Protein AF-A0AAV2NJ82-F1 (afdb_monomer_lite)

Structure (mmCIF, N/CA/C/O backbone):
data_AF-A0AAV2NJ82-F1
#
_entry.id   AF-A0AAV2NJ82-F1
#
loop_
_atom_site.group_PDB
_atom_site.id
_atom_site.type_symbol
_atom_site.label_atom_id
_atom_site.label_alt_id
_atom_site.label_comp_id
_atom_site.label_asym_id
_atom_site.label_entity_id
_atom_site.label_seq_id
_atom_site.pdbx_PDB_ins_code
_atom_site.Cartn_x
_atom_site.Cartn_y
_atom_site.Cartn_z
_atom_site.occupancy
_atom_site.B_iso_or_equiv
_atom_site.auth_seq_id
_atom_site.auth_comp_id
_atom_site.auth_asym_id
_atom_site.auth_atom_id
_atom_site.pdbx_PDB_model_num
ATOM 1 N N . MET A 1 1 ? 5.695 15.823 -25.816 1.00 61.22 1 MET A N 1
ATOM 2 C CA . MET A 1 1 ? 5.569 14.681 -24.886 1.00 61.22 1 MET A CA 1
ATOM 3 C C . MET A 1 1 ? 4.388 14.951 -23.963 1.00 61.22 1 MET A C 1
ATOM 5 O O . MET A 1 1 ? 4.531 15.694 -23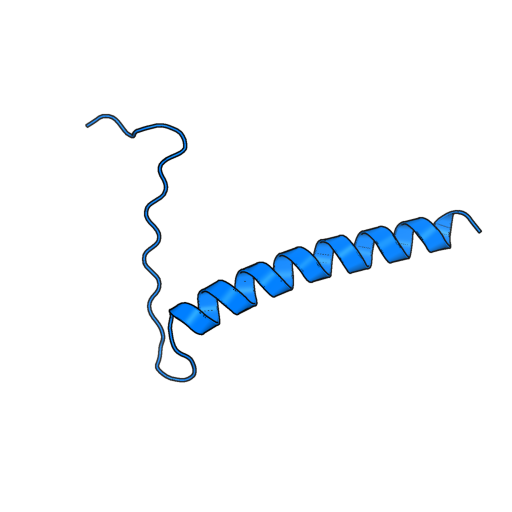.002 1.00 61.22 1 MET A O 1
ATOM 9 N N . THR A 1 2 ? 3.201 14.455 -24.300 1.00 87.19 2 THR A N 1
ATOM 10 C CA . THR A 1 2 ? 1.988 14.614 -23.484 1.00 87.19 2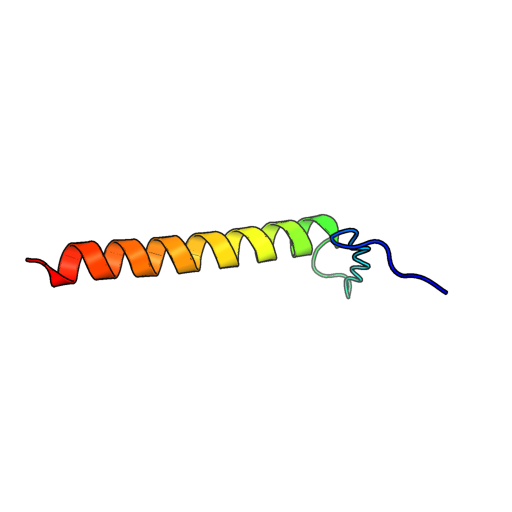 THR A CA 1
ATOM 11 C C . THR A 1 2 ? 1.899 13.467 -22.480 1.00 87.19 2 THR A C 1
ATOM 13 O O . THR A 1 2 ? 2.054 12.306 -22.848 1.00 87.19 2 THR A O 1
ATOM 16 N N . ARG A 1 3 ? 1.688 13.780 -21.197 1.00 92.62 3 ARG A N 1
ATOM 17 C CA . ARG A 1 3 ? 1.312 12.775 -20.193 1.00 92.62 3 ARG A CA 1
ATOM 18 C C . ARG A 1 3 ? -0.183 12.499 -20.325 1.00 92.62 3 ARG A C 1
ATOM 20 O O . ARG A 1 3 ? -0.950 13.441 -20.508 1.00 92.62 3 ARG A O 1
ATOM 27 N N . ILE A 1 4 ? -0.577 11.233 -20.230 1.00 94.75 4 ILE A N 1
ATOM 28 C CA . ILE A 1 4 ? -1.989 10.846 -20.173 1.00 94.75 4 ILE A CA 1
ATOM 29 C C . ILE A 1 4 ? -2.461 11.067 -18.725 1.00 94.75 4 ILE A C 1
ATOM 31 O O . ILE A 1 4 ? -1.823 10.530 -17.815 1.00 94.75 4 ILE A O 1
ATOM 35 N N . PRO A 1 5 ? -3.512 11.875 -18.486 1.00 95.50 5 PRO A N 1
ATOM 36 C CA . PRO A 1 5 ? -4.087 12.043 -17.154 1.00 95.50 5 PRO A CA 1
ATOM 37 C C . PRO A 1 5 ? -4.478 10.698 -16.535 1.00 95.50 5 PRO A C 1
ATOM 39 O O . PRO A 1 5 ? -4.892 9.786 -17.246 1.00 95.50 5 PRO A O 1
ATOM 42 N N . ASP A 1 6 ? -4.301 10.575 -15.220 1.00 95.75 6 ASP A N 1
ATOM 43 C CA . ASP A 1 6 ? -4.662 9.395 -14.417 1.00 95.75 6 ASP A CA 1
ATOM 44 C C . ASP A 1 6 ? -3.992 8.066 -14.823 1.00 95.75 6 ASP A C 1
ATOM 46 O O . ASP A 1 6 ? -4.334 7.001 -14.308 1.00 95.75 6 ASP A O 1
ATOM 50 N N . HIS A 1 7 ? -2.982 8.113 -15.696 1.00 96.56 7 HIS A N 1
ATOM 51 C CA . HIS A 1 7 ? -2.207 6.950 -16.112 1.00 96.56 7 HIS A CA 1
ATOM 52 C C . HIS A 1 7 ? -0.844 6.919 -15.412 1.00 96.56 7 HIS A C 1
ATOM 54 O O . HIS A 1 7 ? 0.136 7.526 -15.859 1.00 96.56 7 HIS A O 1
ATOM 60 N N . PHE A 1 8 ? -0.780 6.188 -14.301 1.00 95.75 8 PHE A N 1
ATOM 61 C CA . PHE A 1 8 ? 0.427 6.060 -13.487 1.00 95.75 8 PHE A CA 1
ATOM 62 C C . PHE A 1 8 ? 1.209 4.793 -13.838 1.00 95.75 8 PHE A C 1
ATOM 64 O O . PHE A 1 8 ? 0.645 3.705 -13.925 1.00 95.75 8 PHE A O 1
ATOM 71 N N . ILE A 1 9 ? 2.527 4.934 -13.988 1.00 96.69 9 ILE A N 1
ATOM 72 C CA . ILE A 1 9 ? 3.456 3.812 -14.147 1.00 96.69 9 ILE A CA 1
ATOM 73 C C . ILE A 1 9 ? 4.295 3.739 -12.875 1.00 96.69 9 ILE A C 1
ATOM 75 O O . ILE A 1 9 ? 5.128 4.611 -12.626 1.00 96.69 9 ILE A O 1
ATOM 79 N N . PHE A 1 10 ? 4.061 2.710 -12.062 1.00 96.94 10 PHE A N 1
ATOM 80 C CA . PHE A 1 10 ? 4.850 2.453 -10.861 1.00 96.94 10 PHE A CA 1
ATOM 81 C C . PHE A 1 10 ? 6.017 1.519 -11.186 1.00 96.94 10 PHE A C 1
ATOM 83 O O . PHE A 1 10 ? 5.813 0.460 -11.776 1.00 96.94 10 PHE A O 1
ATOM 90 N N . ASN A 1 11 ? 7.224 1.890 -10.755 1.00 97.75 11 ASN A N 1
ATOM 91 C CA . ASN A 1 11 ? 8.386 1.003 -10.728 1.00 97.75 11 ASN A CA 1
ATOM 92 C C . ASN A 1 11 ? 8.798 0.788 -9.269 1.00 97.75 11 ASN A C 1
ATOM 94 O O . ASN A 1 11 ? 9.037 1.759 -8.552 1.00 97.75 11 ASN A O 1
ATOM 98 N N . ILE A 1 12 ? 8.829 -0.466 -8.819 1.00 97.56 12 ILE A N 1
ATOM 99 C CA . ILE A 1 12 ? 9.101 -0.820 -7.421 1.00 97.56 12 ILE A CA 1
ATOM 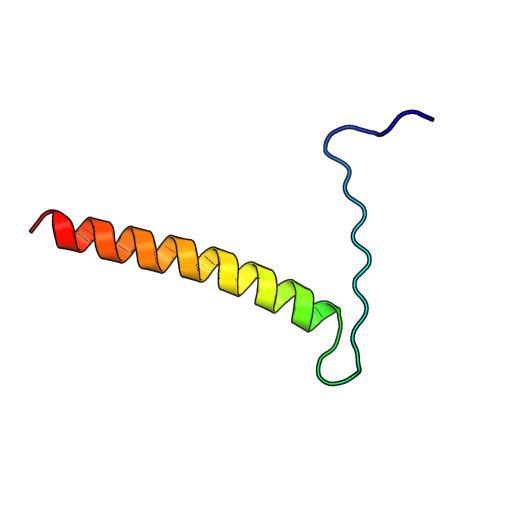100 C C . ILE A 1 12 ? 10.287 -1.774 -7.382 1.00 97.56 12 ILE A C 1
ATOM 102 O O . ILE A 1 12 ? 10.211 -2.900 -7.878 1.00 97.56 12 ILE A O 1
ATOM 106 N N . GLU A 1 13 ? 11.351 -1.345 -6.719 1.00 97.94 13 GLU A N 1
ATOM 107 C CA . GLU A 1 13 ? 12.586 -2.107 -6.569 1.00 97.94 13 GLU A CA 1
ATOM 108 C C . GLU A 1 13 ? 12.784 -2.490 -5.104 1.00 97.94 13 GLU A C 1
ATOM 110 O O . GLU A 1 13 ? 12.733 -1.649 -4.206 1.00 97.94 13 GLU A O 1
ATOM 115 N N . SER A 1 14 ? 12.974 -3.784 -4.860 1.00 98.06 14 SER A N 1
ATOM 116 C CA . SER A 1 14 ? 13.285 -4.310 -3.534 1.00 98.06 14 SER A CA 1
ATOM 117 C C . SER A 1 14 ? 14.790 -4.457 -3.339 1.00 98.06 14 SER A C 1
ATOM 119 O O . SER A 1 14 ? 15.513 -4.795 -4.272 1.00 98.06 14 SER A O 1
ATOM 121 N N . VAL A 1 15 ? 15.240 -4.303 -2.093 1.00 98.00 15 VAL A N 1
ATOM 122 C CA . VAL A 1 15 ? 16.622 -4.582 -1.662 1.00 98.00 15 VAL A CA 1
ATOM 123 C C . VAL A 1 15 ? 16.853 -6.042 -1.244 1.00 98.00 15 VAL A C 1
ATOM 125 O O . VAL A 1 15 ? 17.954 -6.393 -0.836 1.00 98.00 15 VAL A O 1
ATOM 128 N N . GLY A 1 16 ? 15.829 -6.900 -1.332 1.00 94.31 16 GLY A N 1
ATOM 129 C CA . GLY A 1 16 ? 15.962 -8.355 -1.169 1.00 94.31 16 GLY A CA 1
ATOM 130 C C . GLY A 1 16 ? 15.226 -8.978 0.022 1.00 94.31 16 GLY A C 1
ATOM 131 O O . GLY A 1 16 ? 15.054 -10.191 0.039 1.00 94.31 16 GLY A O 1
ATOM 132 N N . THR A 1 17 ? 14.730 -8.195 0.989 1.00 97.25 17 THR A N 1
ATOM 133 C CA . THR A 1 17 ? 14.004 -8.743 2.159 1.00 97.25 17 THR A CA 1
ATOM 134 C C . THR A 1 17 ? 12.607 -9.266 1.808 1.00 97.25 17 THR A C 1
ATOM 136 O O . THR A 1 17 ? 12.175 -10.293 2.321 1.00 97.25 17 THR A O 1
ATOM 139 N N . LEU A 1 18 ? 11.881 -8.553 0.944 1.00 97.75 18 LEU A N 1
ATOM 140 C CA . LEU A 1 18 ? 10.530 -8.894 0.479 1.00 97.75 18 LEU A CA 1
ATOM 141 C C . LEU A 1 18 ? 10.449 -8.695 -1.033 1.00 97.75 18 LEU A C 1
ATOM 143 O O . LEU A 1 18 ? 11.168 -7.865 -1.577 1.00 97.75 18 LEU A O 1
ATOM 147 N N . SER A 1 19 ? 9.564 -9.398 -1.736 1.00 98.31 19 SER A N 1
ATOM 148 C CA . SER A 1 19 ? 9.357 -9.127 -3.165 1.00 98.31 19 SER A CA 1
ATOM 149 C C . SER A 1 19 ? 8.684 -7.763 -3.381 1.00 98.31 19 SER A C 1
ATOM 151 O O . SER A 1 19 ? 7.898 -7.307 -2.548 1.00 98.31 19 SER A O 1
ATOM 153 N N . SER A 1 20 ? 8.938 -7.115 -4.524 1.00 98.31 20 SER A N 1
ATOM 154 C CA . SER A 1 20 ? 8.307 -5.830 -4.880 1.00 98.31 20 SER A CA 1
ATOM 155 C C . SER A 1 20 ? 6.772 -5.885 -4.848 1.00 98.31 20 SER A C 1
ATOM 157 O O . SER A 1 20 ? 6.122 -4.929 -4.425 1.00 98.31 20 SER A O 1
ATOM 159 N N . ALA A 1 21 ? 6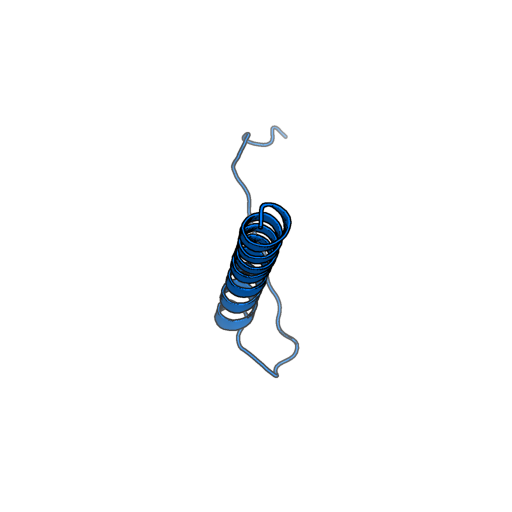.182 -7.025 -5.227 1.00 97.94 21 ALA A N 1
ATOM 160 C CA . ALA A 1 21 ? 4.736 -7.245 -5.166 1.00 97.94 21 ALA A CA 1
ATOM 161 C C . ALA A 1 21 ? 4.202 -7.236 -3.722 1.00 97.94 21 ALA A C 1
ATOM 163 O O . ALA A 1 21 ? 3.150 -6.649 -3.447 1.00 97.94 21 ALA A O 1
ATOM 164 N N . VAL A 1 22 ? 4.942 -7.849 -2.791 1.00 98.38 22 VAL A N 1
ATOM 165 C CA . VAL A 1 22 ? 4.603 -7.823 -1.363 1.00 98.38 22 VAL A CA 1
ATOM 166 C C . VAL A 1 22 ? 4.745 -6.403 -0.820 1.00 98.38 22 VAL A C 1
ATOM 168 O O . VAL A 1 22 ? 3.813 -5.923 -0.184 1.00 98.38 22 VAL A O 1
ATOM 171 N N . LEU A 1 23 ? 5.833 -5.690 -1.138 1.00 98.44 23 LEU A N 1
ATOM 172 C CA . LEU A 1 23 ? 6.038 -4.302 -0.698 1.00 98.44 23 LEU A CA 1
ATOM 173 C C . LEU A 1 23 ? 4.872 -3.388 -1.093 1.00 98.44 23 LEU A C 1
ATOM 175 O O . LEU A 1 23 ? 4.334 -2.669 -0.251 1.00 98.44 23 LEU A O 1
ATOM 179 N N . PHE A 1 24 ? 4.444 -3.449 -2.355 1.00 98.06 24 PHE A N 1
ATOM 180 C CA . PHE A 1 24 ? 3.313 -2.651 -2.825 1.00 98.06 24 PHE A CA 1
ATOM 181 C C . PHE A 1 24 ? 2.010 -3.019 -2.106 1.00 98.06 24 PHE A C 1
ATOM 183 O O . PHE A 1 24 ? 1.260 -2.147 -1.666 1.00 98.06 24 PHE A O 1
ATOM 190 N N . THR A 1 25 ? 1.764 -4.318 -1.931 1.00 98.44 25 THR A N 1
ATOM 191 C CA . THR A 1 25 ? 0.574 -4.813 -1.234 1.00 98.44 25 THR A CA 1
ATOM 192 C C . THR A 1 25 ? 0.537 -4.344 0.224 1.00 98.44 25 THR A C 1
ATOM 194 O O . THR A 1 25 ? -0.504 -3.874 0.692 1.00 98.44 25 THR A O 1
ATOM 197 N N . GLU A 1 26 ? 1.660 -4.422 0.942 1.00 98.38 26 GLU A N 1
ATOM 198 C CA . GLU A 1 26 ? 1.758 -3.965 2.331 1.00 98.38 26 GLU A CA 1
ATOM 199 C C . GLU A 1 26 ? 1.603 -2.445 2.447 1.00 98.38 26 GLU A C 1
ATOM 201 O O . GLU A 1 26 ? 0.888 -1.972 3.330 1.00 98.38 26 GLU A O 1
ATOM 206 N N . ALA A 1 27 ? 2.158 -1.668 1.513 1.00 98.38 27 ALA A N 1
ATOM 207 C CA . ALA A 1 27 ? 1.964 -0.219 1.482 1.00 98.38 27 ALA A CA 1
ATOM 208 C C . ALA A 1 27 ? 0.473 0.162 1.381 1.00 98.38 27 ALA A C 1
ATOM 210 O O . ALA A 1 27 ? -0.016 1.012 2.133 1.00 98.38 27 ALA A O 1
ATOM 211 N N . VAL A 1 28 ? -0.285 -0.519 0.513 1.00 98.44 28 VAL A N 1
ATOM 212 C CA . VAL A 1 28 ? -1.737 -0.310 0.385 1.00 98.44 28 VAL A CA 1
ATOM 213 C C . VAL A 1 28 ? -2.479 -0.727 1.659 1.00 98.44 28 VAL A C 1
ATOM 215 O O . VAL A 1 28 ? -3.414 -0.041 2.08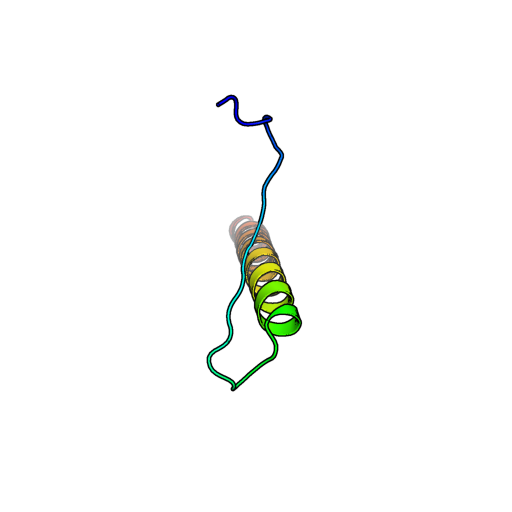3 1.00 98.44 28 VAL A O 1
ATOM 218 N N . LYS A 1 29 ? -2.080 -1.829 2.307 1.00 98.62 29 LYS A N 1
ATOM 219 C CA . LYS A 1 29 ? -2.669 -2.253 3.589 1.00 98.62 29 LYS A CA 1
ATOM 220 C C . LYS A 1 29 ? -2.429 -1.226 4.692 1.00 98.62 29 LYS A C 1
ATOM 222 O O . LYS A 1 29 ? -3.368 -0.918 5.423 1.00 98.62 29 LYS A O 1
ATOM 227 N N . VAL A 1 30 ? -1.224 -0.661 4.780 1.00 98.75 30 VAL A N 1
ATOM 228 C CA . VAL A 1 30 ? -0.891 0.398 5.744 1.00 98.75 30 VAL A CA 1
ATOM 229 C C . VAL A 1 30 ? -1.797 1.610 5.544 1.00 98.75 30 VAL A C 1
ATOM 231 O O . VAL A 1 30 ? -2.375 2.091 6.516 1.00 98.75 30 VAL A O 1
ATOM 234 N N . LEU A 1 31 ? -1.989 2.066 4.300 1.00 98.62 31 LEU A N 1
ATOM 235 C CA . LEU A 1 31 ? -2.906 3.173 4.008 1.00 98.62 31 LEU A CA 1
ATOM 236 C C . LEU A 1 31 ? -4.333 2.863 4.482 1.00 98.62 31 LEU A C 1
ATOM 238 O O . LEU A 1 31 ? -4.933 3.654 5.206 1.00 98.62 31 LEU A O 1
ATOM 242 N N . LYS A 1 32 ? -4.854 1.679 4.139 1.00 98.56 32 LYS A N 1
ATOM 243 C CA . LYS 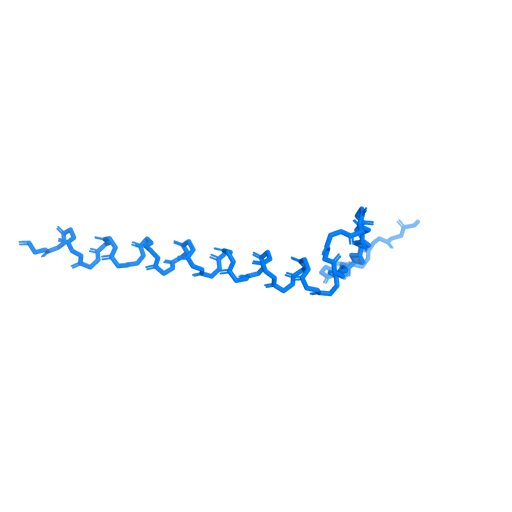A 1 32 ? -6.194 1.250 4.564 1.00 98.56 32 LYS A CA 1
ATOM 244 C C . LYS A 1 32 ? -6.326 1.176 6.088 1.00 98.56 32 LYS A C 1
ATOM 246 O O . LYS A 1 32 ? -7.364 1.553 6.627 1.00 98.56 32 LYS A O 1
ATOM 251 N N . ASN A 1 33 ? -5.297 0.686 6.781 1.00 98.62 33 ASN A N 1
ATOM 252 C CA . ASN A 1 33 ? -5.291 0.605 8.239 1.00 98.62 33 ASN A CA 1
ATOM 253 C C . ASN A 1 33 ? -5.321 1.991 8.878 1.00 98.62 33 ASN A C 1
ATOM 255 O O . ASN A 1 33 ? -6.113 2.191 9.787 1.00 98.62 33 ASN A O 1
ATOM 259 N N . LYS A 1 34 ? -4.552 2.960 8.365 1.00 98.44 34 LYS A N 1
ATOM 260 C CA . LYS A 1 34 ? -4.579 4.342 8.871 1.00 98.44 34 LYS A CA 1
ATOM 261 C C . LYS A 1 34 ? -5.977 4.955 8.797 1.00 98.44 34 LYS A C 1
ATOM 263 O O . LYS A 1 34 ? -6.438 5.531 9.776 1.00 98.44 34 LYS A O 1
ATOM 268 N N . CYS A 1 35 ? -6.678 4.779 7.674 1.00 98.31 35 CYS A N 1
ATOM 269 C CA . CYS A 1 35 ? -8.059 5.247 7.544 1.00 98.31 35 CYS A CA 1
ATOM 270 C C . CYS A 1 35 ? -8.991 4.568 8.558 1.00 98.31 35 CYS A C 1
ATOM 272 O O . CYS A 1 35 ? -9.805 5.240 9.180 1.00 98.31 35 CYS A O 1
ATOM 274 N N . ARG A 1 36 ? -8.856 3.249 8.755 1.00 98.00 36 ARG A N 1
ATOM 275 C CA . ARG A 1 36 ? -9.657 2.508 9.743 1.00 98.00 36 ARG A CA 1
ATOM 276 C C . ARG A 1 36 ? -9.400 2.967 11.173 1.00 98.00 36 ARG A C 1
ATOM 278 O O . ARG A 1 36 ? -10.358 3.139 11.913 1.00 98.00 36 ARG A O 1
ATOM 285 N N . THR A 1 37 ? -8.138 3.172 11.548 1.00 97.81 37 THR A N 1
ATOM 286 C CA . THR A 1 37 ? -7.766 3.679 12.874 1.00 97.81 37 THR A CA 1
ATOM 287 C C . THR A 1 37 ? -8.422 5.029 13.131 1.00 97.81 37 THR A C 1
ATOM 289 O O . THR A 1 37 ? -9.087 5.189 14.145 1.00 97.81 37 THR A O 1
ATOM 292 N N . PHE A 1 38 ? -8.329 5.954 12.176 1.00 97.31 38 PHE A N 1
ATOM 293 C CA . PHE A 1 38 ? -8.937 7.274 12.315 1.00 97.31 38 PHE A CA 1
ATOM 294 C C . PHE A 1 38 ? -10.469 7.220 12.414 1.00 97.31 38 PHE A C 1
ATOM 296 O O . PHE A 1 38 ? -11.060 7.898 13.247 1.00 97.31 38 PHE A O 1
ATOM 303 N N . LEU A 1 39 ? -11.129 6.386 11.603 1.00 96.75 39 LEU A N 1
ATOM 304 C CA . LEU A 1 39 ? -12.581 6.195 11.697 1.00 96.75 39 LEU A CA 1
ATOM 305 C C . LEU A 1 39 ? -12.992 5.651 13.068 1.00 96.75 39 LEU A C 1
ATOM 307 O O . LEU A 1 39 ? -13.926 6.171 13.670 1.00 96.75 39 LEU A O 1
ATOM 311 N N . ALA A 1 40 ? -12.263 4.656 13.580 1.00 96.06 40 ALA A N 1
ATOM 312 C CA . ALA A 1 40 ? -12.514 4.115 14.906 1.00 96.06 40 ALA A CA 1
ATOM 313 C C . ALA A 1 40 ? -12.331 5.189 15.987 1.00 96.06 40 ALA A C 1
ATOM 315 O O . ALA A 1 40 ? -13.161 5.295 16.879 1.00 96.06 40 ALA A O 1
ATOM 316 N N . GLU A 1 41 ? -11.290 6.020 15.913 1.00 96.06 41 GLU A N 1
ATOM 317 C CA . GLU A 1 41 ? -11.099 7.133 16.853 1.00 96.06 41 GLU A CA 1
ATOM 318 C C . GLU A 1 41 ? -12.290 8.102 16.835 1.00 96.06 41 GLU A C 1
ATOM 320 O O . GLU A 1 41 ? -12.823 8.431 17.893 1.00 96.06 41 GLU A O 1
ATOM 325 N N . LEU A 1 42 ? -12.772 8.495 15.651 1.00 95.94 42 LEU A N 1
ATOM 326 C CA . LEU A 1 42 ? -13.932 9.383 15.521 1.00 95.94 42 LEU A CA 1
ATOM 327 C C . LEU A 1 42 ? -15.218 8.791 16.118 1.00 95.94 42 LEU A C 1
ATOM 329 O O . LEU A 1 42 ? -15.986 9.519 16.746 1.00 95.94 42 LEU A O 1
ATOM 333 N N . GLU A 1 43 ? -15.446 7.483 15.971 1.00 93.81 43 GLU A N 1
ATOM 334 C CA . GLU A 1 43 ? -16.596 6.793 16.578 1.00 93.81 43 GLU A CA 1
ATOM 335 C C . GLU A 1 43 ? -16.567 6.820 18.116 1.00 93.81 43 GLU A C 1
ATOM 337 O O . GLU A 1 43 ? -17.622 6.787 18.753 1.00 93.81 43 GLU A O 1
ATOM 342 N N . HIS A 1 44 ? -15.378 6.905 18.723 1.00 86.44 44 HIS A N 1
ATOM 343 C CA . HIS A 1 44 ? -15.217 6.986 20.177 1.00 86.44 44 HIS A CA 1
ATOM 344 C C . HIS A 1 44 ? -15.245 8.423 20.715 1.00 86.44 44 HIS A C 1
ATOM 346 O O . HIS A 1 44 ? -15.557 8.602 21.885 1.00 86.44 44 HIS A O 1
ATOM 352 N N . VAL A 1 45 ? -14.962 9.441 19.894 1.00 80.75 45 VAL A N 1
ATOM 353 C CA . VAL A 1 45 ? -15.010 10.862 20.308 1.00 80.75 45 VAL A CA 1
ATOM 354 C C . VAL A 1 45 ? -16.449 11.358 20.528 1.00 80.75 45 VAL A C 1
ATOM 356 O O . VAL A 1 45 ? -16.666 12.315 21.264 1.00 80.75 45 VAL A O 1
ATOM 359 N N . GLY A 1 46 ? -17.442 10.720 19.900 1.00 66.25 46 GLY A N 1
ATOM 360 C CA . GLY A 1 46 ? -18.861 11.077 20.028 1.00 66.25 46 GLY A CA 1
ATOM 361 C C . GLY A 1 46 ? -19.608 10.437 21.207 1.00 66.25 46 GLY A C 1
ATOM 362 O O . GLY A 1 46 ? -20.828 10.587 21.277 1.00 66.25 46 GLY A O 1
ATOM 363 N N . LYS A 1 47 ? -18.917 9.701 22.086 1.00 55.25 47 LYS A N 1
ATOM 364 C CA . LYS A 1 47 ? -19.459 9.117 23.325 1.00 55.25 47 LYS A CA 1
ATOM 365 C C . LYS A 1 47 ? -18.839 9.791 24.539 1.00 55.25 47 LYS A C 1
ATOM 367 O O . LYS A 1 47 ? -19.579 9.939 25.534 1.00 55.25 47 LYS A O 1
#

Organism: NCBI:txid488582

Sequence (47 aa):
MTRIPDHFIFNIESVGTLSSAVLFTEAVKVLKNKCRTFLAELEHVGK

Foldseek 3Di:
DDDDPPDDDDDFDDPPPDDSVVVVVVVVVVVVVVVVVVVVVVVVVVD

Radius of gyration: 16.91 Å; chains: 1; bounding box: 36×24×48 Å

InterPro domains:
  IPR011263 DNA-directed RNA polymerase, RpoA/D/Rpb3-type [PF01193] (3-35)
  IPR036603 RNA polymerase, RBP11-like subunit [G3DSA:3.30.1360.10] (1-46)
  IPR036603 RNA polymerase, RBP11-like subunit [SSF55257] (3-44)

pLDDT: mean 94.15, std 9.4, range [55.25, 98.75]

Secondary structure (DSSP, 8-state):
-PPPTT---------SSS-HHHHHHHHHHHHHHHHHHHHHHHHHHT-